Protein AF-A0A7C5KM10-F1 (afdb_monomer_lite)

Structure (mmCIF, N/CA/C/O backbone):
data_AF-A0A7C5KM10-F1
#
_entry.id   AF-A0A7C5KM10-F1
#
loop_
_atom_site.group_PDB
_atom_site.id
_atom_site.type_symbol
_atom_site.label_atom_id
_atom_site.label_alt_id
_atom_site.label_comp_id
_atom_site.label_asym_id
_atom_site.label_entity_id
_atom_site.label_seq_id
_atom_site.pdbx_PDB_ins_code
_atom_site.Cartn_x
_atom_site.Cartn_y
_atom_site.Cartn_z
_atom_site.occupancy
_atom_site.B_iso_or_equiv
_atom_site.auth_seq_id
_atom_site.auth_comp_id
_atom_site.auth_asym_id
_atom_site.auth_atom_id
_atom_site.pdbx_PDB_model_num
ATOM 1 N N . MET A 1 1 ? 29.834 8.240 -26.617 1.00 46.44 1 MET A N 1
ATOM 2 C CA . MET A 1 1 ? 28.621 7.463 -26.966 1.00 46.44 1 MET A CA 1
ATOM 3 C C . MET A 1 1 ? 27.947 6.989 -25.687 1.00 46.44 1 MET A C 1
ATOM 5 O O . MET A 1 1 ? 28.628 6.403 -24.855 1.00 46.44 1 MET A O 1
ATOM 9 N N . ALA A 1 2 ? 26.654 7.265 -25.492 1.00 57.41 2 ALA A N 1
ATOM 10 C CA . ALA A 1 2 ? 25.929 6.801 -24.307 1.00 57.41 2 ALA A CA 1
ATOM 11 C C . ALA A 1 2 ? 25.941 5.262 -24.248 1.00 57.41 2 ALA A C 1
ATOM 13 O O . ALA A 1 2 ? 25.629 4.595 -25.235 1.00 57.41 2 ALA A O 1
ATOM 14 N N . ARG A 1 3 ? 26.335 4.692 -23.103 1.00 66.75 3 ARG A N 1
ATOM 15 C CA . ARG A 1 3 ? 26.398 3.239 -22.888 1.00 66.75 3 ARG A CA 1
ATOM 16 C C . ARG A 1 3 ? 25.032 2.618 -23.194 1.00 66.75 3 ARG A C 1
ATOM 18 O O . ARG A 1 3 ? 24.042 2.939 -22.537 1.00 66.75 3 ARG A O 1
ATOM 25 N N . ARG A 1 4 ? 24.985 1.718 -24.181 1.00 70.94 4 ARG A N 1
ATOM 26 C CA . ARG A 1 4 ? 23.762 1.006 -24.578 1.00 70.94 4 ARG A CA 1
ATOM 27 C C . ARG A 1 4 ? 23.209 0.265 -23.355 1.00 70.94 4 ARG A C 1
ATOM 29 O O . ARG A 1 4 ? 23.942 -0.467 -22.684 1.00 70.94 4 ARG A O 1
ATOM 36 N N . ARG A 1 5 ? 21.938 0.501 -23.017 1.00 77.25 5 ARG A N 1
ATOM 37 C CA . ARG A 1 5 ? 21.283 -0.182 -21.891 1.00 77.25 5 ARG A CA 1
ATOM 38 C C . ARG A 1 5 ? 21.249 -1.686 -22.180 1.00 77.25 5 ARG A C 1
ATOM 40 O O . ARG A 1 5 ? 20.884 -2.087 -23.280 1.00 77.25 5 ARG A O 1
ATOM 47 N N . ARG A 1 6 ? 21.667 -2.506 -21.209 1.00 86.88 6 ARG A N 1
ATOM 48 C CA . ARG A 1 6 ? 21.595 -3.976 -21.305 1.00 86.88 6 ARG A CA 1
ATOM 49 C C . ARG A 1 6 ? 20.132 -4.432 -21.242 1.00 86.88 6 ARG A C 1
ATOM 51 O O . ARG A 1 6 ? 19.377 -3.868 -20.451 1.00 86.88 6 ARG A O 1
ATOM 58 N N . GLY A 1 7 ? 19.786 -5.446 -22.034 1.00 93.69 7 GLY A N 1
ATOM 59 C CA . GLY A 1 7 ? 18.454 -6.053 -22.112 1.00 93.69 7 GLY A CA 1
ATOM 60 C C . GLY A 1 7 ? 17.646 -5.658 -23.357 1.00 93.69 7 GLY A C 1
ATOM 61 O O . GLY A 1 7 ? 18.042 -4.782 -24.136 1.00 93.69 7 GLY A O 1
ATOM 62 N N . ARG A 1 8 ? 16.483 -6.288 -23.521 1.00 96.12 8 ARG A N 1
ATOM 63 C CA . ARG A 1 8 ? 15.460 -6.050 -24.546 1.00 96.12 8 ARG A CA 1
ATOM 64 C C . ARG A 1 8 ? 14.684 -4.742 -24.297 1.00 96.12 8 ARG A C 1
ATOM 66 O O . ARG A 1 8 ? 14.294 -4.457 -23.157 1.00 96.12 8 ARG A O 1
ATOM 73 N N . PRO A 1 9 ? 14.402 -3.944 -25.345 1.00 95.81 9 PRO A N 1
ATOM 74 C CA . PRO A 1 9 ? 13.550 -2.757 -25.258 1.00 95.81 9 PRO A CA 1
ATOM 75 C C . PRO A 1 9 ? 12.064 -3.158 -25.211 1.00 95.81 9 PRO A C 1
ATOM 77 O O . PRO A 1 9 ? 11.305 -2.912 -26.140 1.00 95.81 9 PRO A O 1
ATOM 80 N N . VAL A 1 10 ? 11.651 -3.832 -24.136 1.00 97.06 10 VAL A N 1
ATOM 81 C CA . VAL A 1 10 ? 10.244 -4.192 -23.898 1.00 97.06 10 VAL A CA 1
ATOM 82 C C . VAL A 1 10 ? 9.508 -2.984 -23.328 1.00 97.06 10 VAL A C 1
ATOM 84 O O . VAL A 1 10 ? 10.018 -2.307 -22.429 1.00 97.06 10 VAL A O 1
ATOM 87 N N . HIS A 1 11 ? 8.319 -2.701 -23.855 1.00 97.88 11 HIS A N 1
ATOM 88 C CA . HIS A 1 11 ? 7.492 -1.562 -23.467 1.00 97.88 11 HIS A CA 1
ATOM 89 C C . HIS A 1 11 ? 6.071 -2.038 -23.191 1.00 97.88 11 HIS A C 1
ATOM 91 O O . HIS A 1 11 ? 5.501 -2.757 -24.006 1.00 97.88 11 HIS A O 1
ATOM 97 N N . GLY A 1 12 ? 5.509 -1.647 -22.051 1.00 98.00 12 GLY A N 1
ATOM 98 C CA . GLY A 1 12 ? 4.135 -1.995 -21.704 1.00 98.00 12 GLY A CA 1
ATOM 99 C C . GLY A 1 12 ? 3.911 -2.128 -20.208 1.00 98.00 12 GLY A C 1
ATOM 100 O O . GLY A 1 12 ? 4.818 -1.895 -19.407 1.00 98.00 12 GLY A O 1
ATOM 101 N N . TRP A 1 13 ? 2.691 -2.512 -19.856 1.00 98.19 13 TRP A N 1
ATOM 102 C CA . TRP A 1 13 ? 2.269 -2.765 -18.486 1.00 98.19 13 TRP A CA 1
ATOM 103 C C . TRP A 1 13 ? 2.026 -4.254 -18.268 1.00 98.19 13 TRP A C 1
ATOM 105 O O . TRP A 1 13 ? 1.486 -4.938 -19.133 1.00 98.19 13 TRP A O 1
ATOM 115 N N . LEU A 1 14 ? 2.407 -4.735 -17.092 1.00 98.06 14 LEU A N 1
ATOM 116 C CA . LEU A 1 14 ? 2.061 -6.047 -16.576 1.00 98.06 14 LEU A CA 1
ATOM 117 C C . LEU A 1 14 ? 1.226 -5.858 -15.310 1.00 98.06 14 LEU A C 1
ATOM 119 O O . LEU A 1 14 ? 1.698 -5.273 -14.336 1.00 98.06 14 LEU A O 1
ATOM 123 N N . ALA A 1 15 ? 0.004 -6.375 -15.321 1.00 97.50 15 ALA A N 1
ATOM 124 C CA . ALA A 1 15 ? -0.809 -6.525 -14.123 1.00 97.50 15 ALA A CA 1
ATOM 125 C C . ALA A 1 15 ? -0.355 -7.793 -13.388 1.00 97.50 15 ALA A C 1
ATOM 127 O O . ALA A 1 15 ? -0.745 -8.898 -13.760 1.00 97.50 15 ALA A O 1
ATOM 128 N N . LEU A 1 16 ? 0.532 -7.647 -12.402 1.00 98.12 16 LEU A N 1
ATOM 129 C CA . LEU A 1 16 ? 0.991 -8.776 -11.599 1.00 98.12 16 LEU A CA 1
ATOM 130 C C . LEU A 1 16 ? 0.056 -8.966 -10.406 1.00 98.12 16 LEU A C 1
ATOM 132 O O . LEU A 1 16 ? -0.168 -8.018 -9.664 1.00 98.12 16 LEU A O 1
ATOM 136 N N . ASP A 1 17 ? -0.416 -10.186 -10.174 1.00 98.19 17 ASP A N 1
ATOM 137 C CA . ASP A 1 17 ? -0.956 -10.569 -8.870 1.00 98.19 17 ASP A CA 1
ATOM 138 C C . ASP A 1 17 ? 0.218 -10.915 -7.937 1.00 98.19 17 ASP A C 1
ATOM 140 O O . ASP A 1 17 ? 0.879 -11.948 -8.087 1.00 98.19 17 ASP A O 1
ATOM 144 N N . LYS A 1 18 ? 0.582 -9.979 -7.054 1.00 98.00 18 LYS A N 1
ATOM 145 C CA . LYS A 1 18 ? 1.711 -10.121 -6.130 1.00 98.00 18 LYS A CA 1
ATOM 146 C C . LYS A 1 18 ? 1.314 -11.096 -5.016 1.00 98.00 18 LYS A C 1
ATOM 148 O O . LYS A 1 18 ? 0.349 -10.820 -4.308 1.00 98.00 18 LYS A O 1
ATOM 153 N N . PRO A 1 19 ? 2.081 -12.170 -4.761 1.00 97.62 19 PRO A N 1
ATOM 154 C CA . PRO A 1 19 ? 1.796 -13.050 -3.636 1.00 97.62 19 PRO A CA 1
ATOM 155 C C . PRO A 1 19 ? 2.141 -12.393 -2.289 1.00 97.62 19 PRO A C 1
ATOM 157 O O . PRO A 1 19 ? 2.947 -11.453 -2.208 1.00 97.62 19 PRO A O 1
ATOM 160 N N . VAL A 1 20 ? 1.562 -12.945 -1.221 1.00 96.25 20 VAL A N 1
ATOM 161 C CA . VAL A 1 20 ? 1.938 -12.649 0.171 1.00 96.25 20 VAL A CA 1
ATOM 162 C C . VAL A 1 20 ? 3.402 -13.048 0.422 1.00 96.25 20 VAL A C 1
ATOM 164 O O . VAL A 1 20 ? 3.920 -13.988 -0.182 1.00 96.25 20 VAL A O 1
ATOM 167 N N . GLY A 1 21 ? 4.094 -12.308 1.289 1.00 94.38 21 GLY A N 1
ATOM 168 C CA . GLY A 1 21 ? 5.497 -12.515 1.668 1.00 94.38 21 GLY A CA 1
ATOM 169 C C . GLY A 1 21 ? 6.516 -11.971 0.660 1.00 94.38 21 GLY A C 1
ATOM 170 O O . GLY A 1 21 ? 7.727 -12.118 0.840 1.00 94.38 21 GLY A O 1
ATOM 171 N N . MET A 1 22 ? 6.060 -11.340 -0.426 1.00 95.44 22 MET A N 1
ATOM 172 C CA . MET A 1 22 ? 6.928 -10.757 -1.450 1.00 95.44 22 MET A CA 1
ATOM 173 C C . MET A 1 22 ? 6.908 -9.229 -1.391 1.00 95.44 22 MET A C 1
ATOM 175 O O . MET A 1 22 ? 5.847 -8.615 -1.458 1.00 95.44 22 MET A O 1
ATOM 179 N N . THR A 1 23 ? 8.084 -8.595 -1.361 1.00 95.31 23 THR A N 1
ATOM 180 C CA . THR A 1 23 ? 8.181 -7.136 -1.513 1.00 95.31 23 THR A CA 1
ATOM 181 C C . THR A 1 23 ? 7.907 -6.715 -2.958 1.00 95.31 23 THR A C 1
ATOM 183 O O . THR A 1 23 ? 8.289 -7.405 -3.910 1.00 95.31 23 THR A O 1
ATOM 186 N N . SER A 1 24 ? 7.319 -5.532 -3.143 1.00 96.00 24 SER A N 1
ATOM 187 C CA . SER A 1 24 ? 7.078 -4.962 -4.479 1.00 96.00 24 SER A CA 1
ATOM 188 C C . SER A 1 24 ? 8.375 -4.821 -5.301 1.00 96.00 24 SER A C 1
ATOM 190 O O . SER A 1 24 ? 8.407 -5.140 -6.490 1.00 96.00 24 SER A O 1
ATOM 192 N N . THR A 1 25 ? 9.492 -4.453 -4.662 1.00 95.94 25 THR A N 1
ATOM 193 C CA . THR A 1 25 ? 10.815 -4.376 -5.309 1.00 95.94 25 THR A CA 1
ATOM 194 C C . THR A 1 25 ? 11.291 -5.734 -5.827 1.00 95.94 25 THR A C 1
ATOM 196 O O . THR A 1 25 ? 11.802 -5.826 -6.948 1.00 95.94 25 THR A O 1
ATOM 199 N N . ARG A 1 26 ? 11.107 -6.808 -5.043 1.00 97.56 26 ARG A N 1
ATOM 200 C CA . ARG A 1 26 ? 11.468 -8.169 -5.464 1.00 97.56 26 ARG A CA 1
ATOM 201 C C . ARG A 1 26 ? 10.634 -8.606 -6.667 1.00 97.56 26 ARG A C 1
ATOM 203 O O . ARG A 1 26 ? 11.200 -9.144 -7.619 1.00 97.56 26 ARG A O 1
ATOM 210 N N . ALA A 1 27 ? 9.333 -8.319 -6.658 1.00 98.12 27 ALA A N 1
ATOM 211 C CA . ALA A 1 27 ? 8.433 -8.600 -7.775 1.00 98.12 27 ALA A CA 1
ATOM 212 C C . ALA A 1 27 ? 8.885 -7.906 -9.074 1.00 98.12 27 ALA A C 1
ATOM 214 O O . ALA A 1 27 ? 9.044 -8.562 -10.106 1.00 98.12 27 ALA A O 1
ATOM 215 N N . VAL A 1 28 ? 9.202 -6.606 -9.015 1.00 98.00 28 VAL A N 1
ATOM 216 C CA . VAL A 1 28 ? 9.742 -5.855 -10.165 1.00 98.00 28 VAL A CA 1
ATOM 217 C C . VAL A 1 28 ? 11.053 -6.457 -10.669 1.00 98.00 28 VAL A C 1
ATOM 219 O O . VAL A 1 28 ? 11.247 -6.576 -11.879 1.00 98.00 28 VAL A O 1
ATOM 222 N N . GLY A 1 29 ? 11.949 -6.865 -9.766 1.00 97.88 29 GLY A N 1
ATOM 223 C CA . GLY A 1 29 ? 13.213 -7.513 -10.122 1.00 97.88 29 GLY A CA 1
ATOM 224 C C . GLY A 1 29 ? 13.019 -8.827 -10.883 1.00 97.88 29 GLY A C 1
ATOM 225 O O . GLY A 1 29 ? 13.679 -9.048 -11.902 1.00 97.88 29 GLY A O 1
ATOM 226 N N . ILE A 1 30 ? 12.082 -9.668 -10.431 1.00 98.12 30 ILE A N 1
ATOM 227 C CA . ILE A 1 30 ? 11.724 -10.926 -11.100 1.00 98.12 30 ILE A CA 1
ATOM 228 C C . ILE A 1 30 ? 11.162 -10.642 -12.493 1.00 98.12 30 ILE A 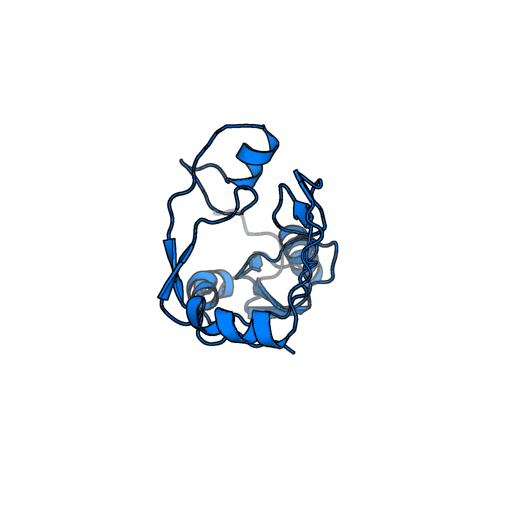C 1
ATOM 230 O O . ILE A 1 30 ? 11.683 -11.167 -13.476 1.00 98.12 30 ILE A O 1
ATOM 234 N N . VAL A 1 31 ? 10.159 -9.766 -12.601 1.00 98.12 31 VAL A N 1
ATOM 235 C CA . VAL A 1 31 ? 9.524 -9.435 -13.886 1.00 98.12 31 VAL A CA 1
ATOM 236 C C . VAL A 1 31 ? 10.535 -8.843 -14.862 1.00 98.12 31 VAL A C 1
ATOM 238 O O . VAL A 1 31 ? 10.624 -9.279 -16.008 1.00 98.12 31 VAL A O 1
ATOM 241 N N . ARG A 1 32 ? 11.376 -7.907 -14.411 1.00 97.88 32 ARG A N 1
ATOM 242 C CA . ARG A 1 32 ? 12.427 -7.331 -15.253 1.00 97.88 32 ARG A CA 1
ATOM 243 C C . ARG A 1 32 ? 13.360 -8.407 -15.810 1.00 97.88 32 ARG A C 1
ATOM 245 O O . ARG A 1 32 ? 13.711 -8.338 -16.983 1.00 97.88 32 ARG A O 1
ATOM 252 N N . ARG A 1 33 ? 13.756 -9.386 -14.988 1.00 97.62 33 ARG A N 1
ATOM 253 C CA . ARG A 1 33 ? 14.621 -10.496 -15.409 1.00 97.62 33 ARG A CA 1
ATOM 254 C C . ARG A 1 33 ? 13.917 -11.429 -16.395 1.00 97.62 33 ARG A C 1
ATOM 256 O O . ARG A 1 33 ? 14.535 -11.800 -17.384 1.00 97.62 33 ARG A O 1
ATOM 263 N N . LEU A 1 34 ? 12.652 -11.780 -16.154 1.00 97.81 34 LEU A N 1
ATOM 264 C CA . LEU A 1 34 ? 11.874 -12.670 -17.030 1.00 97.81 34 LEU A CA 1
ATOM 265 C C . LEU A 1 34 ? 11.721 -12.107 -18.449 1.00 97.81 34 LEU A C 1
ATOM 267 O O . LEU A 1 34 ? 11.822 -12.849 -19.422 1.00 97.81 34 LEU A O 1
ATOM 271 N N . PHE A 1 35 ? 11.533 -10.793 -18.573 1.00 97.38 35 PHE A N 1
ATOM 272 C CA . PHE A 1 35 ? 11.415 -10.121 -19.870 1.00 97.38 35 PHE A CA 1
ATOM 273 C C . PHE A 1 35 ? 12.759 -9.655 -20.453 1.00 97.38 35 PHE A C 1
ATOM 275 O O . PHE A 1 35 ? 12.775 -9.071 -21.539 1.00 97.38 35 PHE A O 1
ATOM 282 N N . ASP A 1 36 ? 13.872 -9.874 -19.741 1.00 97.56 36 ASP A N 1
ATOM 283 C CA . ASP A 1 36 ? 15.176 -9.250 -20.009 1.00 97.56 36 ASP A CA 1
ATOM 284 C C . ASP A 1 36 ? 15.042 -7.731 -20.249 1.00 97.56 36 ASP A C 1
ATOM 286 O O . ASP A 1 36 ? 15.638 -7.157 -21.150 1.00 97.56 36 ASP A O 1
ATOM 290 N N . ALA A 1 37 ? 14.179 -7.051 -19.491 1.00 97.62 37 ALA A N 1
ATOM 291 C CA . ALA A 1 37 ? 13.793 -5.677 -19.788 1.00 97.62 37 ALA A CA 1
ATOM 292 C C . ALA A 1 37 ? 14.875 -4.662 -19.380 1.00 97.62 37 ALA A C 1
ATOM 294 O O . ALA A 1 37 ? 15.405 -4.669 -18.259 1.00 97.62 37 ALA A O 1
ATOM 295 N N . GLN A 1 38 ? 15.139 -3.692 -20.261 1.00 97.00 38 GLN A N 1
ATOM 296 C CA . GLN A 1 38 ? 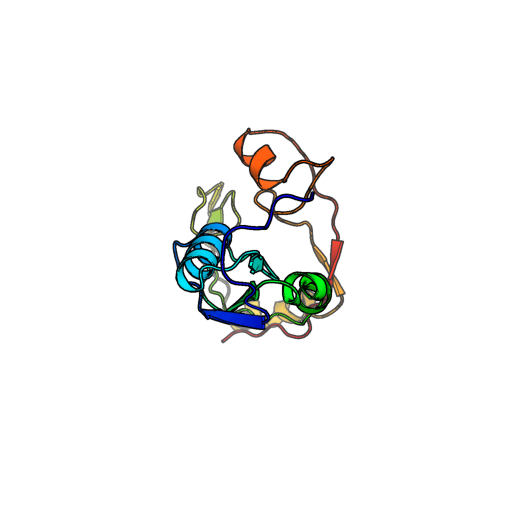16.092 -2.606 -19.988 1.00 97.00 38 GLN A CA 1
ATOM 297 C C . GLN A 1 38 ? 15.716 -1.760 -18.766 1.00 97.00 38 GLN A C 1
ATOM 299 O O . GLN A 1 38 ? 16.598 -1.282 -18.050 1.00 97.00 38 GLN A O 1
ATOM 304 N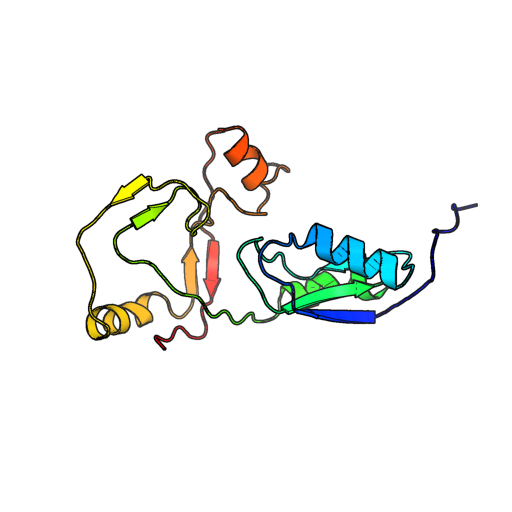 N . LYS A 1 39 ? 14.415 -1.563 -18.528 1.00 97.00 39 LYS A N 1
ATOM 305 C CA . LYS A 1 39 ? 13.876 -0.733 -17.446 1.00 97.00 39 LYS A CA 1
ATOM 306 C C . LYS A 1 39 ? 12.561 -1.329 -16.950 1.00 97.00 39 LYS A C 1
ATOM 308 O O . LYS A 1 39 ? 11.763 -1.780 -17.768 1.00 97.00 39 LYS A O 1
ATOM 313 N N . ALA A 1 40 ? 12.346 -1.291 -15.639 1.00 97.81 40 ALA A N 1
ATOM 314 C CA . ALA A 1 40 ? 11.085 -1.651 -15.005 1.00 97.81 40 ALA A CA 1
ATOM 315 C C . ALA A 1 40 ? 10.820 -0.748 -13.787 1.00 97.81 40 ALA A C 1
ATOM 317 O O . ALA A 1 40 ? 11.769 -0.236 -13.192 1.00 97.81 40 ALA A O 1
ATOM 318 N N . GLY A 1 41 ? 9.553 -0.561 -13.432 1.00 96.88 41 GLY A N 1
ATOM 319 C CA . GLY A 1 41 ? 9.084 0.135 -12.229 1.00 96.88 41 GLY A CA 1
ATOM 320 C C . GLY A 1 41 ? 7.659 -0.308 -11.888 1.00 96.88 41 GLY A C 1
ATOM 321 O O . GLY A 1 41 ? 7.074 -1.066 -12.655 1.00 96.88 41 GLY A O 1
ATOM 322 N N . HIS A 1 42 ? 7.095 0.142 -10.768 1.00 96.75 42 HIS A N 1
ATOM 323 C CA . HIS A 1 42 ? 5.720 -0.196 -10.374 1.00 96.75 42 HIS A CA 1
ATOM 324 C C . HIS A 1 42 ? 4.903 1.048 -9.995 1.00 96.75 42 HIS A C 1
ATOM 326 O O . HIS A 1 42 ? 5.482 2.084 -9.668 1.00 96.75 42 HIS A O 1
ATOM 332 N N . ALA A 1 43 ? 3.571 0.941 -10.044 1.00 93.94 43 ALA A N 1
ATOM 333 C CA . ALA A 1 43 ? 2.625 2.024 -9.740 1.00 93.94 43 ALA A CA 1
ATOM 334 C C . ALA A 1 43 ? 1.819 1.779 -8.455 1.00 93.94 43 ALA A C 1
ATOM 336 O O . ALA A 1 43 ? 0.590 1.728 -8.451 1.00 93.94 43 ALA A O 1
ATOM 337 N N . GLY A 1 44 ? 2.543 1.615 -7.354 1.00 90.00 44 GLY A N 1
ATOM 338 C CA . GLY A 1 44 ? 1.979 1.471 -6.015 1.00 90.00 44 GLY A CA 1
ATOM 339 C C . GLY A 1 44 ? 2.732 0.395 -5.263 1.00 90.00 44 GLY A C 1
ATOM 340 O O . GLY A 1 44 ? 2.975 -0.679 -5.809 1.00 90.00 44 GLY A O 1
ATOM 341 N N . THR A 1 45 ? 3.190 0.700 -4.056 1.00 92.00 45 THR A N 1
ATOM 342 C CA . THR A 1 45 ? 3.789 -0.314 -3.187 1.00 92.00 45 THR A CA 1
ATOM 343 C C . THR A 1 45 ? 2.662 -1.098 -2.532 1.00 92.00 45 THR A C 1
ATOM 345 O O . THR A 1 45 ? 1.732 -0.503 -2.001 1.00 92.00 45 THR A O 1
ATOM 348 N N . LEU A 1 46 ? 2.759 -2.421 -2.581 1.00 93.12 46 LEU A N 1
ATOM 349 C CA . LEU A 1 46 ? 2.032 -3.319 -1.694 1.00 93.12 46 LEU A CA 1
ATOM 350 C C . LEU A 1 46 ? 3.002 -3.863 -0.648 1.00 93.12 46 LEU A C 1
ATOM 352 O O . LEU A 1 46 ? 4.115 -4.286 -1.007 1.00 93.12 46 LEU A O 1
ATOM 356 N N . ASP A 1 47 ? 2.558 -3.876 0.604 1.00 90.19 47 ASP A N 1
ATOM 357 C CA . ASP A 1 47 ? 3.315 -4.422 1.725 1.00 90.19 47 ASP A CA 1
ATOM 358 C C . ASP A 1 47 ? 3.542 -5.934 1.564 1.00 90.19 47 ASP A C 1
ATOM 360 O O . ASP A 1 47 ? 2.840 -6.602 0.786 1.00 90.19 47 ASP A O 1
ATOM 364 N N . PRO A 1 48 ? 4.549 -6.508 2.246 1.00 91.25 48 PRO A N 1
ATOM 365 C CA . PRO A 1 48 ? 4.837 -7.935 2.166 1.00 91.25 48 PRO A CA 1
ATOM 366 C C . PRO A 1 48 ? 3.627 -8.801 2.525 1.00 91.25 48 PRO A C 1
ATOM 368 O O . PRO A 1 48 ? 3.328 -9.723 1.765 1.00 91.25 48 PRO A O 1
ATOM 371 N N . LEU A 1 49 ? 2.896 -8.469 3.594 1.00 92.12 49 LEU A N 1
ATOM 372 C CA . LEU A 1 49 ? 1.692 -9.190 4.016 1.00 92.12 49 LEU A CA 1
ATOM 373 C C . LEU A 1 49 ? 0.510 -9.099 3.034 1.00 92.12 49 LEU A C 1
ATOM 375 O O . LEU A 1 49 ? -0.388 -9.938 3.068 1.00 92.12 49 LEU A O 1
ATOM 379 N N . ALA A 1 50 ? 0.499 -8.104 2.145 1.00 94.56 50 ALA A N 1
ATOM 380 C CA . ALA A 1 50 ? -0.577 -7.918 1.182 1.00 94.56 50 ALA A CA 1
ATOM 381 C C . ALA A 1 50 ? -0.389 -8.814 -0.051 1.00 94.56 50 ALA A C 1
ATOM 383 O O . ALA A 1 50 ? 0.733 -9.124 -0.457 1.00 94.56 50 ALA A O 1
ATOM 384 N N . SER A 1 51 ? -1.491 -9.173 -0.705 1.00 97.31 51 SER A N 1
ATOM 385 C CA . SER A 1 51 ? -1.489 -9.736 -2.061 1.00 97.31 51 SER A CA 1
ATOM 386 C C . SER A 1 51 ? -2.354 -8.898 -2.996 1.00 97.31 51 SER A C 1
ATOM 388 O O . SER A 1 51 ? -3.017 -7.960 -2.551 1.00 97.31 51 SER A O 1
ATOM 390 N N . GLY A 1 52 ? -2.335 -9.216 -4.288 1.00 97.75 52 GLY A N 1
ATOM 391 C CA . GLY A 1 52 ? -3.185 -8.577 -5.282 1.00 97.75 52 GLY A CA 1
ATOM 392 C C . GLY A 1 52 ? -2.416 -7.735 -6.291 1.00 97.75 52 GLY A C 1
ATOM 393 O O . GLY A 1 52 ? -1.216 -7.904 -6.512 1.00 97.75 52 GLY A O 1
ATOM 394 N N . LEU A 1 53 ? -3.137 -6.827 -6.946 1.00 97.31 53 LEU A N 1
ATOM 395 C CA . LEU A 1 53 ? -2.662 -6.133 -8.138 1.00 97.31 53 LEU A CA 1
ATOM 396 C C . LEU A 1 53 ? -1.463 -5.209 -7.858 1.00 97.31 53 LEU A C 1
ATOM 398 O O . LEU A 1 53 ? -1.592 -4.170 -7.216 1.00 97.31 53 LEU A O 1
ATOM 402 N N . LEU A 1 54 ? -0.319 -5.538 -8.455 1.00 97.56 54 LEU A N 1
ATOM 403 C CA . LEU A 1 54 ? 0.873 -4.704 -8.563 1.00 97.56 54 LEU A CA 1
ATOM 404 C C . LEU A 1 54 ? 1.117 -4.351 -10.043 1.00 97.56 54 LEU A C 1
ATOM 406 O O . LEU A 1 54 ? 1.671 -5.166 -10.788 1.00 97.56 54 LEU A O 1
ATOM 410 N N . PRO A 1 55 ? 0.739 -3.144 -10.506 1.00 97.44 55 PRO A N 1
ATOM 411 C CA . PRO A 1 55 ? 0.998 -2.727 -11.879 1.00 97.44 55 PRO A CA 1
ATOM 412 C C . PRO A 1 55 ? 2.495 -2.484 -12.090 1.00 97.44 55 PRO A C 1
ATOM 414 O O . PRO A 1 55 ? 3.085 -1.613 -11.446 1.00 97.44 55 PRO A O 1
ATOM 417 N N . ILE A 1 56 ? 3.113 -3.230 -13.006 1.00 98.31 56 ILE A N 1
ATOM 418 C CA . ILE A 1 56 ? 4.536 -3.129 -13.343 1.00 98.31 56 ILE A CA 1
ATOM 419 C C . ILE A 1 56 ? 4.687 -2.543 -14.745 1.00 98.31 56 ILE A C 1
ATOM 421 O O . ILE A 1 56 ? 4.238 -3.121 -15.730 1.00 98.31 56 ILE A O 1
ATOM 425 N N . ALA A 1 57 ? 5.364 -1.405 -14.841 1.00 98.31 57 ALA A N 1
ATOM 426 C CA . ALA A 1 57 ? 5.679 -0.742 -16.095 1.00 98.31 57 ALA A CA 1
ATOM 427 C C . ALA A 1 57 ? 7.054 -1.175 -16.610 1.00 98.31 57 ALA A C 1
ATOM 429 O O . ALA A 1 57 ? 8.039 -1.146 -15.870 1.00 98.31 57 ALA A O 1
ATOM 430 N N . LEU A 1 58 ? 7.145 -1.501 -17.897 1.00 98.50 58 LEU A N 1
ATOM 431 C CA . LEU A 1 58 ? 8.374 -1.864 -18.599 1.00 98.50 58 LEU A CA 1
ATOM 432 C C . LEU A 1 58 ? 8.759 -0.779 -19.609 1.00 98.50 58 LEU A C 1
ATOM 434 O O . LEU A 1 58 ? 7.915 -0.243 -20.330 1.00 98.50 58 LEU A O 1
ATOM 438 N N . GLY A 1 59 ? 10.053 -0.463 -19.679 1.00 97.56 59 GLY A N 1
ATOM 439 C CA . GLY A 1 59 ? 10.603 0.464 -20.668 1.00 97.56 59 GLY A CA 1
ATOM 440 C C . GLY A 1 59 ? 9.921 1.832 -20.659 1.00 97.56 59 GLY A C 1
ATOM 441 O O . GLY A 1 59 ? 9.856 2.489 -19.618 1.00 97.56 59 GLY A O 1
ATOM 442 N N . GLU A 1 60 ? 9.422 2.270 -21.813 1.00 97.31 60 GLU A N 1
ATOM 443 C CA . GLU A 1 60 ? 8.797 3.586 -21.982 1.00 97.31 60 GLU A CA 1
ATOM 444 C C . GLU A 1 60 ? 7.525 3.768 -21.145 1.00 97.31 60 GLU A C 1
ATOM 446 O O . GLU A 1 60 ? 7.275 4.874 -20.673 1.00 97.31 60 GLU A O 1
ATOM 451 N N . ALA A 1 61 ? 6.799 2.687 -20.830 1.00 97.88 61 ALA A N 1
ATOM 452 C CA . ALA A 1 61 ? 5.622 2.743 -19.956 1.00 97.88 61 ALA A CA 1
ATOM 453 C C . ALA A 1 61 ? 5.959 3.257 -18.545 1.00 97.88 61 ALA A C 1
ATOM 455 O O . ALA A 1 61 ? 5.105 3.787 -17.846 1.00 97.88 61 ALA A O 1
ATOM 456 N N . THR A 1 62 ? 7.225 3.184 -18.119 1.00 97.25 62 THR A N 1
ATOM 457 C CA . THR A 1 62 ? 7.633 3.766 -16.828 1.00 97.25 62 THR A CA 1
ATOM 458 C C . THR A 1 62 ? 7.446 5.283 -16.765 1.00 97.25 62 THR A C 1
ATOM 460 O O . THR A 1 62 ? 7.406 5.840 -15.674 1.00 97.25 62 THR A O 1
ATOM 463 N N . LYS A 1 63 ? 7.328 5.959 -17.916 1.00 96.38 63 LYS A N 1
ATOM 464 C CA . LYS A 1 63 ? 7.012 7.390 -17.996 1.00 96.38 63 LYS A CA 1
ATOM 465 C C . LYS A 1 63 ? 5.556 7.690 -17.633 1.00 96.38 63 LYS A C 1
ATOM 467 O O . LYS A 1 63 ? 5.253 8.833 -17.328 1.00 96.38 63 LYS A O 1
ATOM 472 N N . THR A 1 64 ? 4.675 6.688 -17.648 1.00 95.50 64 THR A N 1
ATOM 473 C CA . THR A 1 64 ? 3.246 6.849 -17.349 1.00 95.50 64 THR A CA 1
ATOM 474 C C . THR A 1 64 ? 2.880 6.378 -15.940 1.00 95.50 64 THR A C 1
ATOM 476 O O . THR A 1 64 ? 1.701 6.234 -15.636 1.00 95.50 64 THR A O 1
ATOM 479 N N . VAL A 1 65 ? 3.867 6.103 -15.077 1.00 95.19 65 VAL A N 1
ATOM 480 C CA . VAL A 1 65 ? 3.628 5.585 -13.717 1.00 95.19 65 VAL A CA 1
ATOM 481 C C . VAL A 1 65 ? 2.849 6.571 -12.852 1.00 95.19 65 VAL A C 1
ATOM 483 O O . VAL A 1 65 ? 1.990 6.127 -12.100 1.00 95.19 65 VAL A O 1
ATOM 486 N N . SER A 1 66 ? 3.097 7.878 -12.980 1.00 92.00 66 SER A N 1
ATOM 487 C CA . SER A 1 66 ? 2.364 8.905 -12.227 1.00 92.00 66 SER A CA 1
ATOM 488 C C . SER A 1 66 ? 0.857 8.818 -12.468 1.00 92.00 66 SER A C 1
ATOM 490 O O . SER A 1 66 ? 0.101 8.747 -11.512 1.00 92.00 66 SER A O 1
ATOM 492 N N . PHE A 1 67 ? 0.425 8.661 -13.723 1.00 91.12 67 PHE A N 1
ATOM 493 C CA . PHE A 1 67 ? -1.000 8.534 -14.053 1.00 91.12 67 PHE A CA 1
ATOM 494 C C . PHE A 1 67 ? -1.655 7.291 -13.436 1.00 91.12 67 PHE A C 1
ATOM 496 O O . PHE A 1 67 ? -2.833 7.310 -13.106 1.00 91.12 67 PHE A O 1
ATOM 503 N N . ALA A 1 68 ? -0.902 6.198 -13.280 1.00 89.00 68 ALA A N 1
ATOM 504 C CA . ALA A 1 68 ? -1.400 4.987 -12.630 1.00 89.00 68 ALA A CA 1
ATOM 505 C C . ALA A 1 68 ? -1.396 5.096 -11.092 1.00 89.00 68 ALA A C 1
ATOM 507 O O . ALA A 1 68 ? -2.168 4.406 -10.424 1.00 89.00 68 ALA A O 1
ATOM 508 N N . MET A 1 69 ? -0.537 5.946 -10.519 1.00 87.94 69 MET A N 1
ATOM 509 C CA . MET A 1 69 ? -0.535 6.216 -9.079 1.00 87.94 69 MET A CA 1
ATOM 510 C C . MET A 1 69 ? -1.802 6.953 -8.645 1.00 87.94 69 MET A C 1
ATOM 512 O O . MET A 1 69 ? -2.346 6.592 -7.604 1.00 87.94 69 MET A O 1
ATOM 516 N N . ASP A 1 70 ? -2.288 7.878 -9.476 1.00 86.56 70 ASP A N 1
ATOM 517 C CA . ASP A 1 70 ? -3.482 8.702 -9.229 1.00 86.56 70 ASP A CA 1
ATOM 518 C C . ASP A 1 70 ? -4.808 7.934 -9.410 1.00 86.56 70 ASP A C 1
ATOM 520 O O . ASP A 1 70 ? -5.888 8.471 -9.181 1.00 86.56 70 ASP A O 1
ATOM 524 N N . GLY A 1 71 ? -4.747 6.672 -9.845 1.00 88.88 71 GLY A N 1
ATOM 525 C CA . GLY A 1 71 ? -5.927 5.833 -10.028 1.00 88.88 71 GLY A CA 1
ATOM 526 C C . GLY A 1 71 ? -6.537 5.349 -8.709 1.00 88.88 71 GLY A C 1
ATOM 527 O O . GLY A 1 71 ? -5.824 5.090 -7.736 1.00 88.88 71 GLY A O 1
ATOM 528 N N . ILE A 1 72 ? -7.857 5.138 -8.726 1.00 92.75 72 ILE A N 1
ATOM 529 C CA . ILE A 1 72 ? -8.625 4.565 -7.612 1.00 92.75 72 ILE A CA 1
ATOM 530 C C . ILE A 1 72 ? -8.084 3.176 -7.257 1.00 92.75 72 ILE A C 1
ATOM 532 O O . ILE A 1 72 ? -7.779 2.358 -8.131 1.00 92.75 72 ILE A O 1
ATOM 536 N N . LYS A 1 73 ? -7.984 2.903 -5.954 1.00 94.38 73 LYS A N 1
ATOM 537 C CA . LYS A 1 73 ? -7.520 1.624 -5.410 1.00 94.38 73 LYS A CA 1
ATOM 538 C C . LYS A 1 73 ? -8.609 1.022 -4.537 1.00 94.38 73 LYS A C 1
ATOM 540 O O . LYS A 1 73 ? -9.220 1.714 -3.732 1.00 94.38 73 LYS A O 1
ATOM 545 N N . VAL A 1 74 ? -8.832 -0.278 -4.700 1.00 96.25 74 VAL A N 1
ATOM 546 C CA . VAL A 1 74 ? -9.821 -1.034 -3.932 1.00 96.25 74 VAL A CA 1
ATOM 547 C C .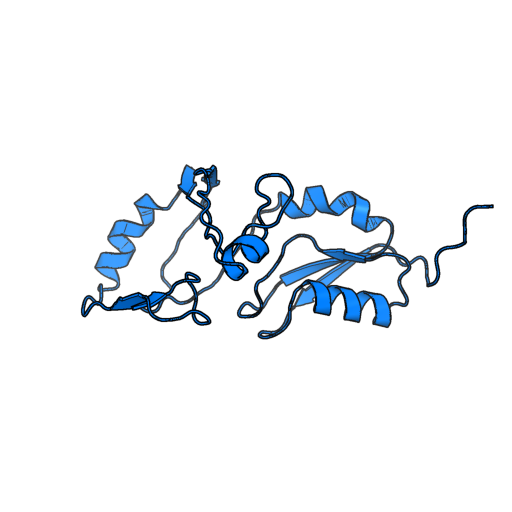 VAL A 1 74 ? -9.087 -2.085 -3.120 1.00 96.25 74 VAL A C 1
ATOM 549 O O . VAL A 1 74 ? -8.285 -2.844 -3.664 1.00 96.25 74 VAL A O 1
ATOM 552 N N . TYR A 1 75 ? -9.387 -2.136 -1.827 1.00 96.38 75 TYR A N 1
ATOM 553 C CA . TYR A 1 75 ? -8.773 -3.063 -0.890 1.00 96.38 75 TYR A CA 1
ATOM 554 C C . TYR A 1 75 ? -9.837 -3.935 -0.234 1.00 96.38 75 TYR A C 1
ATOM 556 O O . TYR A 1 75 ? -10.954 -3.494 0.029 1.00 96.38 75 TYR A O 1
ATOM 564 N N . ARG A 1 76 ? -9.461 -5.179 0.054 1.00 96.94 76 ARG A N 1
ATOM 565 C CA . ARG A 1 76 ? -10.181 -6.065 0.966 1.00 96.94 76 ARG A CA 1
ATOM 566 C C . ARG A 1 76 ? -9.204 -6.485 2.047 1.00 96.94 76 ARG A C 1
ATOM 568 O O . ARG A 1 76 ? -8.119 -6.965 1.731 1.00 96.94 76 ARG A O 1
ATOM 575 N N . PHE A 1 77 ? -9.595 -6.304 3.296 1.00 95.75 77 PHE A N 1
ATOM 576 C CA . PHE A 1 77 ? -8.764 -6.607 4.452 1.00 95.75 77 PHE A CA 1
ATOM 577 C C . PHE A 1 77 ? -9.626 -7.124 5.602 1.00 95.75 77 PHE A C 1
ATOM 579 O O . PHE A 1 77 ? -10.851 -7.017 5.580 1.00 95.75 77 PHE A O 1
ATOM 586 N N . THR A 1 78 ? -8.967 -7.695 6.604 1.00 95.12 78 THR A N 1
ATOM 587 C CA . THR A 1 78 ? -9.580 -8.159 7.850 1.00 95.12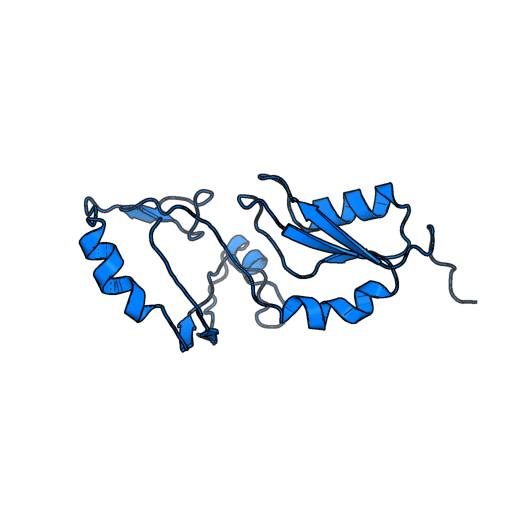 78 THR A CA 1
ATOM 588 C C . THR A 1 78 ? -8.916 -7.457 9.019 1.00 95.12 78 THR A C 1
ATOM 590 O O . THR A 1 78 ? -7.696 -7.311 9.024 1.00 95.12 78 THR A O 1
ATOM 593 N N . VAL A 1 79 ? -9.698 -7.073 10.025 1.00 94.25 79 VAL A N 1
ATOM 594 C CA . VAL A 1 79 ? -9.196 -6.416 11.238 1.00 94.25 79 VAL A CA 1
ATOM 595 C C . VAL A 1 79 ? -9.332 -7.364 12.425 1.00 94.25 79 VAL A C 1
ATOM 597 O O . VAL A 1 79 ? -10.386 -7.968 12.628 1.00 94.25 79 VAL A O 1
ATOM 600 N N . ARG A 1 80 ? -8.273 -7.478 13.233 1.00 94.56 80 ARG A N 1
ATOM 601 C CA . ARG A 1 80 ? -8.307 -8.177 14.523 1.00 94.56 80 ARG A CA 1
ATOM 602 C C . ARG A 1 80 ? -8.652 -7.175 15.624 1.00 94.56 80 ARG A C 1
ATOM 604 O O . ARG A 1 80 ? -7.822 -6.366 16.015 1.00 94.56 80 ARG A O 1
ATOM 611 N N . TRP A 1 81 ? -9.869 -7.246 16.153 1.00 95.81 81 TRP A N 1
ATOM 612 C CA . TRP A 1 81 ? -10.280 -6.387 17.266 1.00 95.81 81 TRP A CA 1
ATOM 613 C C . TRP A 1 81 ? -9.590 -6.767 18.579 1.00 95.81 81 TRP A C 1
ATOM 615 O O . TRP A 1 81 ? -9.449 -7.949 18.902 1.00 95.81 81 TRP A O 1
ATOM 625 N N . GLY A 1 82 ? -9.245 -5.749 19.370 1.00 96.25 82 GLY A N 1
ATOM 626 C CA . GLY A 1 82 ? -8.702 -5.912 20.718 1.00 96.25 82 GLY A CA 1
ATOM 627 C C . GLY A 1 82 ? -7.184 -5.963 20.819 1.00 96.25 82 GLY A C 1
ATOM 628 O O . GLY A 1 82 ? -6.687 -6.193 21.916 1.00 96.25 82 GLY A O 1
ATOM 629 N N . VAL A 1 83 ? -6.462 -5.758 19.719 1.00 96.69 83 VAL A N 1
ATOM 630 C CA . VAL A 1 83 ? -5.000 -5.670 19.710 1.00 96.69 83 VAL A CA 1
ATOM 631 C C . VAL A 1 83 ? -4.577 -4.504 18.825 1.00 96.69 83 VAL A C 1
ATOM 633 O O . VAL A 1 83 ? -5.117 -4.334 17.736 1.00 96.69 83 VAL A O 1
ATOM 636 N N . GLU A 1 84 ? -3.628 -3.717 19.314 1.00 95.56 84 GLU A N 1
ATOM 637 C CA . GLU A 1 84 ? -2.913 -2.672 18.577 1.00 95.56 84 GLU A CA 1
ATOM 638 C C . GLU A 1 84 ? -1.458 -3.124 18.420 1.00 95.56 84 GLU A C 1
ATOM 640 O O . GLU A 1 84 ? -0.883 -3.648 19.383 1.00 95.56 84 GLU A O 1
ATOM 645 N N . THR A 1 85 ? -0.871 -2.943 17.237 1.00 94.69 85 THR A N 1
ATOM 646 C CA . THR A 1 85 ? 0.531 -3.280 16.945 1.00 94.69 85 THR A CA 1
ATOM 647 C C . THR A 1 85 ? 1.327 -2.037 16.561 1.00 94.69 85 THR A C 1
ATOM 649 O O . THR A 1 85 ? 0.760 -1.053 16.097 1.00 94.69 85 THR A O 1
ATOM 652 N N . ASP A 1 86 ? 2.646 -2.070 16.749 1.00 89.75 86 ASP A N 1
ATOM 653 C CA . ASP A 1 86 ? 3.552 -0.960 16.401 1.00 89.75 86 ASP A CA 1
ATOM 654 C C . ASP A 1 86 ? 3.636 -0.656 14.889 1.00 89.75 86 ASP A C 1
ATOM 656 O O . ASP A 1 86 ? 4.055 0.438 14.504 1.00 89.75 86 ASP A O 1
ATOM 660 N N . THR A 1 87 ? 3.219 -1.593 14.036 1.00 88.44 87 THR A N 1
ATOM 661 C CA . THR A 1 87 ? 3.198 -1.470 12.568 1.00 88.44 87 THR A CA 1
ATOM 662 C C . THR A 1 87 ? 1.800 -1.274 11.975 1.00 88.44 87 THR A C 1
ATOM 664 O O . THR A 1 87 ? 1.681 -1.212 10.753 1.00 88.44 87 THR A O 1
ATOM 667 N N . ASP A 1 88 ? 0.749 -1.194 12.801 1.00 89.69 88 ASP A N 1
ATOM 668 C CA . ASP A 1 88 ? -0.665 -1.167 12.381 1.00 89.69 88 ASP A CA 1
ATOM 669 C C . ASP A 1 88 ? -1.121 -2.396 11.558 1.00 89.69 88 ASP A C 1
ATOM 671 O O . ASP A 1 88 ? -2.190 -2.396 10.938 1.00 89.69 88 ASP A O 1
ATOM 675 N N . ASP A 1 89 ? -0.336 -3.478 11.566 1.00 91.00 89 ASP A N 1
ATOM 676 C CA . ASP A 1 89 ? -0.624 -4.720 10.854 1.00 91.00 89 ASP A CA 1
ATOM 677 C C . ASP A 1 89 ? -0.281 -5.984 11.668 1.00 91.00 89 ASP A C 1
ATOM 679 O O . ASP A 1 89 ? 0.068 -5.933 12.849 1.00 91.00 89 ASP A O 1
ATOM 683 N N . GLY A 1 90 ? -0.444 -7.153 11.044 1.00 90.31 90 GLY A N 1
ATOM 684 C CA . GLY A 1 90 ? -0.199 -8.450 11.677 1.00 90.31 90 GLY A CA 1
ATOM 685 C C . GLY A 1 90 ? 1.273 -8.866 11.788 1.00 90.31 90 GLY A C 1
ATOM 686 O O . GLY A 1 90 ? 1.523 -9.964 12.281 1.00 90.31 90 GLY A O 1
ATOM 687 N N . GLU A 1 91 ? 2.225 -8.063 11.302 1.00 88.75 91 GLU A N 1
ATOM 688 C CA . GLU A 1 91 ? 3.664 -8.362 11.356 1.00 88.75 91 GLU A CA 1
ATOM 689 C C . GLU A 1 91 ? 4.367 -7.684 12.552 1.00 88.75 91 GLU A C 1
ATOM 691 O O . GLU A 1 91 ? 5.495 -8.058 12.880 1.00 88.75 91 GLU A O 1
ATOM 696 N N . GLY A 1 92 ? 3.713 -6.715 13.203 1.00 88.94 92 GLY A N 1
ATOM 697 C CA . GLY A 1 92 ? 4.255 -5.949 14.329 1.00 88.94 92 GLY A CA 1
ATOM 698 C C . GLY A 1 92 ? 4.124 -6.604 15.705 1.00 88.94 92 GLY A C 1
ATOM 699 O O . GLY A 1 92 ? 3.476 -7.638 15.888 1.00 88.94 92 GLY A O 1
ATOM 700 N N . ASN A 1 93 ? 4.729 -5.963 16.705 1.00 93.06 93 ASN A N 1
ATOM 701 C CA . ASN A 1 93 ? 4.611 -6.363 18.105 1.00 93.06 93 ASN A CA 1
ATOM 702 C C . ASN A 1 93 ? 3.340 -5.770 18.716 1.00 93.06 93 ASN A C 1
ATOM 704 O O . ASN A 1 93 ? 3.006 -4.614 18.463 1.00 93.06 93 ASN A O 1
ATOM 708 N N . GLU A 1 94 ? 2.649 -6.538 19.561 1.00 96.00 94 GLU A N 1
ATOM 709 C CA . GLU A 1 94 ? 1.478 -6.046 20.294 1.00 96.00 94 GLU A CA 1
ATOM 710 C C . GLU A 1 94 ? 1.905 -4.944 21.286 1.00 96.00 94 GLU A C 1
ATOM 712 O O . GLU A 1 94 ? 2.723 -5.181 22.175 1.00 96.00 94 GLU A O 1
ATOM 717 N N . VAL A 1 95 ? 1.339 -3.742 21.147 1.00 96.12 95 VAL A N 1
ATOM 718 C CA . VAL A 1 95 ? 1.613 -2.585 22.024 1.00 96.12 95 VAL A CA 1
ATOM 719 C C . VAL A 1 95 ? 0.457 -2.282 22.972 1.00 96.12 95 VAL A C 1
ATOM 721 O O . VAL A 1 95 ? 0.645 -1.641 24.008 1.00 96.12 95 VAL A O 1
ATOM 724 N N . LYS A 1 96 ? -0.750 -2.764 22.653 1.00 97.00 96 LYS A N 1
ATOM 725 C CA . LYS A 1 96 ? -1.942 -2.578 23.484 1.00 97.00 96 LYS A CA 1
ATOM 726 C C . LYS A 1 96 ? -2.943 -3.702 23.276 1.00 97.00 96 LYS A C 1
ATOM 728 O O . LYS A 1 96 ? -3.147 -4.172 22.160 1.00 97.00 96 LYS A O 1
ATOM 733 N N . ILE A 1 97 ? -3.618 -4.082 24.358 1.00 97.44 97 ILE A N 1
ATOM 734 C CA . ILE A 1 97 ? -4.642 -5.130 24.363 1.00 97.44 97 ILE A CA 1
ATOM 735 C C . ILE A 1 97 ? -5.939 -4.577 24.962 1.00 97.44 97 ILE A C 1
ATOM 737 O O . ILE A 1 97 ? -5.929 -3.745 25.871 1.00 97.44 97 ILE A O 1
ATOM 741 N N . SER A 1 98 ? -7.075 -5.030 24.436 1.00 97.00 98 SER A N 1
ATOM 742 C CA . SER A 1 98 ? -8.410 -4.727 24.941 1.00 97.00 98 SER A CA 1
ATOM 743 C C . SER A 1 98 ? -9.355 -5.917 24.774 1.00 97.00 98 SER A C 1
ATOM 745 O O . SER A 1 98 ? -9.343 -6.600 23.749 1.00 97.00 98 SER A O 1
ATOM 747 N N . ASP A 1 99 ? -10.263 -6.101 25.733 1.00 96.75 99 ASP A N 1
ATOM 748 C CA . ASP A 1 99 ? -11.328 -7.113 25.665 1.00 96.75 99 ASP A CA 1
ATOM 749 C C . ASP A 1 99 ? -12.532 -6.679 24.812 1.00 96.75 99 ASP A C 1
ATOM 751 O O . ASP A 1 99 ? -13.452 -7.458 24.571 1.00 96.75 99 ASP A O 1
ATOM 755 N N . LYS A 1 100 ? -12.547 -5.436 24.311 1.00 95.88 100 LYS A N 1
ATOM 756 C CA . LYS A 1 100 ? -13.648 -4.927 23.483 1.00 95.88 100 LYS A CA 1
ATOM 757 C C . LYS A 1 100 ? -13.747 -5.698 22.164 1.00 95.88 100 LYS A C 1
ATOM 759 O O . LYS A 1 100 ? -12.772 -5.803 21.419 1.00 95.88 100 LYS A O 1
ATOM 764 N N . ARG A 1 101 ? -14.940 -6.206 21.852 1.00 96.50 101 ARG A N 1
ATOM 765 C CA . ARG A 1 101 ? -15.284 -6.842 20.572 1.00 96.50 101 ARG A CA 1
ATOM 766 C C . ARG A 1 101 ? -16.577 -6.205 20.058 1.00 96.50 101 ARG A C 1
ATOM 768 O O . ARG A 1 101 ? -17.642 -6.554 20.565 1.00 96.50 101 ARG A O 1
ATOM 775 N N . PRO A 1 102 ? -16.498 -5.222 19.145 1.00 96.31 102 PRO A N 1
ATOM 776 C CA . PRO A 1 102 ? -17.695 -4.564 18.647 1.00 96.31 102 PRO A CA 1
ATOM 777 C C . PRO A 1 102 ? -18.545 -5.544 17.831 1.00 96.31 102 PRO A C 1
ATOM 779 O O . PRO A 1 102 ? -18.018 -6.406 17.127 1.00 96.31 102 PRO A O 1
ATOM 782 N N . SER A 1 103 ? -19.865 -5.412 17.927 1.00 97.00 103 SER A N 1
ATOM 783 C CA . SER A 1 103 ? -20.791 -6.120 17.046 1.00 97.00 103 SER A CA 1
ATOM 784 C C . SER A 1 103 ? -20.740 -5.542 15.629 1.00 97.00 103 SER A C 1
ATOM 786 O O . SER A 1 103 ? -20.320 -4.402 15.429 1.00 97.00 103 SER A O 1
ATOM 788 N N . ALA A 1 104 ? -21.227 -6.298 14.641 1.00 96.31 104 ALA A N 1
ATOM 789 C CA . ALA A 1 104 ? -21.354 -5.806 13.267 1.00 96.31 104 ALA A CA 1
ATOM 790 C C . ALA A 1 104 ? -22.135 -4.481 13.206 1.00 96.31 104 ALA A C 1
ATOM 792 O O . ALA A 1 104 ? -21.656 -3.522 12.614 1.00 96.31 104 ALA A O 1
ATOM 793 N N . ALA A 1 105 ? -23.255 -4.384 13.930 1.00 97.62 105 ALA A N 1
ATOM 794 C CA . ALA A 1 105 ? -24.059 -3.164 13.997 1.00 97.62 105 ALA A CA 1
ATOM 795 C C . ALA A 1 105 ? -23.294 -1.967 14.596 1.00 97.62 105 ALA A C 1
ATOM 797 O O . ALA A 1 105 ? -23.476 -0.835 14.157 1.00 97.62 105 ALA A O 1
ATOM 798 N N . GLN A 1 106 ? -22.422 -2.199 15.586 1.00 97.00 106 GLN A N 1
ATOM 799 C CA . GLN A 1 106 ? -21.574 -1.139 16.147 1.00 97.00 106 GLN A CA 1
ATOM 800 C C . GLN A 1 106 ? -20.514 -0.663 15.150 1.00 97.00 106 GLN A C 1
ATOM 802 O O . GLN A 1 106 ? -20.208 0.524 15.122 1.00 97.00 106 GLN A O 1
ATOM 807 N N . ILE A 1 107 ? -19.964 -1.570 14.339 1.00 96.12 107 ILE A N 1
ATOM 808 C CA . ILE A 1 107 ? -19.004 -1.225 13.283 1.00 96.12 107 ILE A CA 1
ATOM 809 C C . ILE A 1 107 ? -19.713 -0.450 12.171 1.00 96.12 107 ILE A C 1
ATOM 811 O O . ILE A 1 107 ? -19.267 0.626 11.793 1.00 96.12 107 ILE A O 1
ATOM 815 N N . GLU A 1 108 ? -20.837 -0.962 11.674 1.00 96.38 108 GLU A N 1
ATOM 816 C CA . GLU A 1 108 ? -21.625 -0.326 10.614 1.00 96.38 108 GLU A CA 1
ATOM 817 C C . GLU A 1 108 ? -22.056 1.095 10.982 1.00 96.38 108 GLU A C 1
ATOM 819 O O . GLU A 1 108 ? -22.013 1.980 10.130 1.00 96.38 108 GLU A O 1
ATOM 824 N N . ALA A 1 109 ? -22.396 1.335 12.252 1.00 97.12 109 ALA A N 1
ATOM 825 C CA . ALA A 1 109 ? -22.784 2.655 12.739 1.00 97.12 109 ALA A CA 1
ATOM 826 C C . ALA A 1 109 ? -21.670 3.714 12.631 1.00 97.12 109 ALA A C 1
ATOM 828 O O . ALA A 1 109 ? -21.996 4.892 12.528 1.00 97.12 109 ALA A O 1
ATOM 829 N N . ILE A 1 110 ? -20.389 3.316 12.644 1.00 96.31 110 ILE A N 1
ATOM 830 C CA . ILE A 1 110 ? -19.244 4.245 12.578 1.00 96.31 110 ILE A CA 1
ATOM 831 C C . ILE A 1 110 ? -18.614 4.351 11.185 1.00 96.31 110 ILE A C 1
ATOM 833 O O . ILE A 1 110 ? -17.849 5.276 10.939 1.00 96.31 110 ILE A O 1
ATOM 837 N N . LEU A 1 111 ? -18.906 3.436 10.250 1.00 95.75 111 LEU A N 1
ATOM 838 C CA . LEU A 1 111 ? -18.333 3.488 8.894 1.00 95.75 111 LEU A CA 1
ATOM 839 C C . LEU A 1 111 ? -18.572 4.820 8.151 1.00 95.75 111 LEU A C 1
ATOM 841 O O . LEU A 1 111 ? -17.664 5.237 7.423 1.00 95.75 111 LEU A O 1
ATOM 845 N N . PRO A 1 112 ? -19.726 5.509 8.303 1.00 96.38 112 PRO A N 1
ATOM 846 C CA . PRO A 1 112 ? -19.945 6.804 7.661 1.00 96.38 112 PRO A CA 1
ATOM 847 C C . PRO A 1 112 ? -18.909 7.868 8.041 1.00 96.38 112 PRO A C 1
ATOM 849 O O . PRO A 1 112 ? -18.559 8.677 7.187 1.00 96.38 112 PRO A O 1
ATOM 852 N N . ASP A 1 113 ? -18.358 7.821 9.259 1.00 96.06 113 ASP A N 1
ATOM 853 C CA . ASP A 1 113 ? -17.348 8.779 9.739 1.00 96.06 113 ASP A CA 1
ATOM 854 C C . ASP A 1 113 ? -16.018 8.666 8.973 1.00 96.06 113 ASP A C 1
ATOM 856 O O . ASP A 1 113 ? -15.199 9.584 8.986 1.00 96.06 113 ASP A O 1
ATOM 860 N N . PHE A 1 114 ? -15.806 7.541 8.285 1.00 95.94 114 PHE A N 1
ATOM 861 C CA . PHE A 1 114 ? -14.623 7.269 7.473 1.00 95.94 114 PHE A CA 1
ATOM 862 C C . PHE A 1 114 ? -14.882 7.419 5.970 1.00 95.94 114 PHE A C 1
ATOM 864 O O . PHE A 1 114 ? -13.988 7.135 5.185 1.00 95.94 114 PHE A O 1
ATOM 871 N N . THR A 1 115 ? -16.081 7.817 5.536 1.00 96.62 115 THR A N 1
ATOM 872 C CA . THR A 1 115 ? -16.413 7.968 4.107 1.00 96.62 115 THR A CA 1
ATOM 873 C C . THR A 1 115 ? -16.349 9.441 3.690 1.00 96.62 115 THR A C 1
ATOM 875 O O . THR A 1 115 ? -16.793 10.321 4.422 1.00 96.62 115 THR A O 1
ATOM 878 N N . GLY A 1 116 ? -15.822 9.722 2.497 1.00 97.38 116 GLY A N 1
ATOM 879 C CA . GLY A 1 116 ? -15.571 11.076 1.996 1.00 97.38 116 GLY A CA 1
ATOM 880 C C . GLY A 1 116 ? -14.150 11.562 2.286 1.00 97.38 116 GLY A C 1
ATOM 881 O O . GLY A 1 116 ? -13.220 10.762 2.399 1.00 97.38 116 GLY A O 1
ATOM 882 N N . ILE A 1 117 ? -13.972 12.884 2.367 1.00 97.50 117 ILE A N 1
ATOM 883 C CA . ILE A 1 117 ? -12.666 13.499 2.629 1.00 97.50 117 ILE A CA 1
ATOM 884 C C . ILE A 1 117 ? -12.394 13.490 4.134 1.00 97.50 117 ILE A C 1
ATOM 886 O O . ILE A 1 117 ? -13.081 14.175 4.892 1.00 97.50 117 ILE A O 1
ATOM 890 N N . ILE A 1 118 ? -11.360 12.762 4.552 1.00 96.31 118 ILE A N 1
ATOM 891 C CA . ILE A 1 118 ? -10.930 12.666 5.951 1.00 96.31 118 ILE A CA 1
ATOM 892 C C . ILE A 1 118 ? -9.448 13.009 6.103 1.00 96.31 118 ILE A C 1
ATOM 894 O O . ILE A 1 118 ? -8.654 12.849 5.176 1.00 96.31 118 ILE A O 1
ATOM 898 N N . SER A 1 119 ? -9.068 13.461 7.298 1.00 96.31 119 SER A N 1
ATOM 899 C CA . SER A 1 119 ? -7.668 13.683 7.663 1.00 96.31 119 SER A CA 1
ATOM 900 C C . SER A 1 119 ? -7.076 12.406 8.254 1.00 96.31 119 SER A C 1
ATOM 902 O O . SER A 1 119 ? -7.607 11.865 9.224 1.00 96.31 119 SER A O 1
ATOM 904 N N . GLN A 1 120 ? -5.982 11.917 7.673 1.00 94.19 120 GLN A N 1
ATOM 905 C CA . GLN A 1 120 ? -5.287 10.710 8.110 1.00 94.19 120 GLN A CA 1
ATOM 906 C C . GLN A 1 120 ? -3.812 11.012 8.366 1.00 94.19 120 GLN A C 1
ATOM 908 O O . GLN A 1 120 ? -3.110 11.515 7.487 1.00 94.19 120 GLN A O 1
ATOM 913 N N . VAL A 1 121 ? -3.329 10.641 9.552 1.00 92.19 121 VAL A N 1
ATOM 914 C CA . VAL A 1 121 ? -1.894 10.544 9.832 1.00 92.19 121 VAL A CA 1
ATOM 915 C C . VAL A 1 121 ? -1.402 9.210 9.269 1.00 92.19 121 VAL A C 1
ATOM 917 O O . VAL A 1 121 ? -1.930 8.168 9.657 1.00 92.19 121 VAL A O 1
ATOM 920 N N . PRO A 1 122 ? -0.447 9.204 8.328 1.00 87.88 122 PRO A N 1
ATOM 921 C CA . PRO A 1 122 ? 0.104 7.956 7.820 1.00 87.88 122 PRO A CA 1
ATOM 922 C C . PRO A 1 122 ? 0.882 7.194 8.908 1.00 87.88 122 PRO A C 1
ATOM 924 O O . PRO A 1 122 ? 1.452 7.831 9.796 1.00 87.88 122 PRO A O 1
ATOM 927 N N . PRO A 1 123 ? 0.984 5.856 8.815 1.00 85.81 123 PRO A N 1
ATOM 928 C CA . PRO A 1 123 ? 1.781 5.079 9.756 1.00 85.81 123 PRO A CA 1
ATOM 929 C C . PRO A 1 123 ? 3.273 5.415 9.629 1.00 85.81 123 PRO A C 1
ATOM 931 O O . PRO A 1 123 ? 3.772 5.714 8.533 1.00 85.81 123 PRO A O 1
ATOM 934 N N . LYS A 1 124 ? 4.008 5.316 10.748 1.00 84.31 124 LYS A N 1
ATOM 935 C CA . LYS A 1 124 ? 5.473 5.500 10.776 1.00 84.31 124 LYS A CA 1
ATOM 936 C C . LYS A 1 124 ? 6.174 4.502 9.847 1.00 84.31 124 LYS A C 1
ATOM 938 O O . LYS A 1 124 ? 7.078 4.876 9.104 1.00 84.31 124 LYS A O 1
ATOM 943 N N . PHE A 1 125 ? 5.689 3.263 9.798 1.00 81.69 125 PHE A N 1
ATOM 944 C CA . PHE A 1 125 ? 6.152 2.233 8.869 1.00 81.69 125 PHE A CA 1
ATOM 945 C C . PHE A 1 125 ? 5.539 2.412 7.471 1.00 81.69 125 PHE A C 1
ATOM 947 O O . PHE A 1 125 ? 4.755 1.595 7.004 1.00 81.69 125 PHE A O 1
ATOM 954 N N . SER A 1 126 ? 5.899 3.493 6.773 1.00 81.12 126 SER A N 1
ATOM 955 C CA . SER A 1 126 ? 5.402 3.775 5.419 1.00 81.12 126 SER A CA 1
ATOM 956 C C . SER A 1 126 ? 6.502 4.175 4.435 1.00 81.12 126 SER A C 1
ATOM 958 O O . SER A 1 126 ? 7.603 4.591 4.793 1.00 81.12 126 SER A O 1
ATOM 960 N N . ALA A 1 127 ? 6.195 4.080 3.138 1.00 78.62 127 ALA A N 1
ATOM 961 C CA . ALA A 1 127 ? 7.103 4.496 2.066 1.00 78.62 127 ALA A CA 1
ATOM 962 C C . ALA A 1 127 ? 7.182 6.028 1.872 1.00 78.62 127 ALA A C 1
ATOM 964 O O . ALA A 1 127 ? 7.836 6.491 0.929 1.00 78.62 127 ALA A O 1
ATOM 965 N N . ILE A 1 128 ? 6.495 6.807 2.714 1.00 80.75 128 ILE A N 1
ATOM 966 C CA . ILE A 1 128 ? 6.493 8.272 2.669 1.00 80.75 128 ILE A CA 1
ATOM 967 C C . ILE A 1 128 ? 7.890 8.786 2.985 1.00 80.75 128 ILE A C 1
ATOM 969 O O . ILE A 1 128 ? 8.607 8.196 3.788 1.00 80.75 128 ILE A O 1
ATOM 973 N N . LYS A 1 129 ? 8.284 9.879 2.329 1.00 76.88 129 LYS A N 1
ATOM 974 C CA . LYS A 1 129 ? 9.563 10.523 2.600 1.00 76.88 129 LYS A CA 1
ATOM 975 C C . LYS A 1 129 ? 9.411 11.709 3.544 1.00 76.88 129 LYS A C 1
ATOM 977 O O . LYS A 1 129 ? 8.607 12.594 3.265 1.00 76.88 129 LYS A O 1
ATOM 982 N N . VAL A 1 130 ? 10.244 11.752 4.576 1.00 76.88 130 VAL A N 1
ATOM 983 C CA . VAL A 1 130 ? 10.417 12.869 5.508 1.00 76.88 130 VAL A CA 1
ATOM 984 C C . VAL A 1 130 ? 11.846 13.379 5.336 1.00 76.88 130 VAL A C 1
ATOM 986 O O . VAL A 1 130 ? 12.787 12.597 5.343 1.00 76.88 130 VAL A O 1
ATOM 989 N N . ALA A 1 131 ? 12.014 14.675 5.055 1.00 76.81 131 ALA A N 1
ATOM 990 C CA . ALA A 1 131 ? 13.327 15.299 4.818 1.00 76.81 131 ALA A CA 1
ATOM 991 C C . ALA A 1 131 ? 14.239 14.590 3.775 1.00 76.81 131 ALA A C 1
ATOM 993 O O . ALA A 1 131 ? 15.449 14.784 3.761 1.00 76.81 131 ALA A O 1
ATOM 994 N N . GLY A 1 132 ? 13.661 13.807 2.854 1.00 80.25 132 GLY A N 1
ATOM 995 C CA . GLY A 1 132 ? 14.387 13.074 1.805 1.00 80.25 132 GLY A CA 1
ATOM 996 C C . GLY A 1 132 ? 14.606 11.582 2.085 1.00 80.25 132 GLY A C 1
ATOM 997 O O . GLY A 1 132 ? 14.835 10.824 1.131 1.00 80.25 132 GLY A O 1
ATOM 998 N N . GLU A 1 133 ? 14.430 11.156 3.334 1.00 78.25 133 GLU A N 1
ATOM 999 C CA . GLU A 1 133 ? 14.552 9.779 3.820 1.00 78.25 133 GLU A CA 1
ATOM 1000 C C . GLU A 1 133 ? 13.181 9.115 3.985 1.00 78.25 133 GLU A C 1
ATOM 1002 O O . GLU A 1 133 ? 12.174 9.808 4.081 1.00 78.25 133 GLU A O 1
ATOM 1007 N N . ARG A 1 134 ? 13.086 7.781 3.922 1.00 80.94 134 ARG A N 1
ATOM 1008 C CA . ARG A 1 134 ? 11.796 7.085 4.060 1.00 80.94 134 ARG A CA 1
ATOM 1009 C C . ARG A 1 134 ? 11.443 6.914 5.532 1.00 80.94 134 ARG A C 1
ATOM 1011 O O . ARG A 1 134 ? 12.259 6.416 6.293 1.00 80.94 134 ARG A O 1
ATOM 1018 N N . ALA A 1 135 ? 10.190 7.196 5.879 1.00 82.00 135 ALA A N 1
ATOM 1019 C CA . ALA A 1 135 ? 9.644 7.013 7.221 1.00 82.00 135 ALA A CA 1
ATOM 1020 C C . ALA A 1 135 ? 9.869 5.585 7.749 1.00 82.00 135 ALA A C 1
ATOM 1022 O O . ALA A 1 135 ? 10.254 5.408 8.896 1.00 82.00 135 ALA A O 1
ATOM 1023 N N . TYR A 1 136 ? 9.721 4.572 6.888 1.00 78.69 136 TYR A N 1
ATOM 1024 C CA . TYR A 1 136 ? 10.033 3.182 7.227 1.00 78.69 136 TYR A CA 1
ATOM 1025 C C . TYR A 1 136 ? 11.483 2.954 7.684 1.00 78.69 136 TYR A C 1
ATOM 1027 O O . TYR A 1 136 ? 11.706 2.190 8.620 1.00 78.69 136 TYR A O 1
ATOM 1035 N N . ASP A 1 137 ? 12.454 3.581 7.012 1.00 78.94 137 ASP A N 1
ATOM 1036 C CA . ASP A 1 137 ? 13.876 3.415 7.329 1.00 78.94 137 ASP A CA 1
ATOM 1037 C C . ASP A 1 137 ? 14.171 4.101 8.682 1.00 78.94 137 ASP A C 1
ATOM 1039 O O . ASP A 1 137 ? 14.650 3.448 9.606 1.00 78.94 137 ASP A O 1
ATOM 1043 N N . MET A 1 138 ? 13.691 5.338 8.866 1.00 81.12 138 MET A N 1
ATOM 1044 C CA . MET A 1 138 ? 13.791 6.090 10.131 1.00 81.12 138 MET A CA 1
ATOM 1045 C C . MET A 1 138 ? 13.128 5.365 11.316 1.00 81.12 138 MET A C 1
ATOM 1047 O O . MET A 1 138 ? 13.675 5.308 12.416 1.00 81.12 138 MET A O 1
ATOM 1051 N N . ALA A 1 139 ? 11.942 4.779 11.107 1.00 82.62 139 ALA A N 1
ATOM 1052 C CA . ALA A 1 139 ? 11.211 4.053 12.146 1.00 82.62 139 ALA A CA 1
ATOM 1053 C C . ALA A 1 139 ? 11.959 2.792 12.602 1.00 82.62 139 ALA A C 1
ATOM 1055 O O . ALA A 1 139 ? 11.927 2.447 13.782 1.00 82.62 139 ALA A O 1
ATOM 1056 N N . ARG A 1 140 ? 12.657 2.113 11.682 1.00 79.25 140 ARG A N 1
ATOM 1057 C CA . ARG A 1 140 ? 13.509 0.963 12.010 1.00 79.25 140 ARG A CA 1
ATOM 1058 C C . ARG A 1 140 ? 14.775 1.346 12.757 1.00 79.25 140 ARG A C 1
ATOM 1060 O O . ARG A 1 140 ? 15.206 0.578 13.613 1.00 79.25 140 ARG A O 1
ATOM 1067 N N . ASP A 1 141 ? 15.325 2.513 12.453 1.00 83.69 141 ASP A N 1
ATOM 1068 C CA . ASP A 1 141 ? 16.499 3.051 13.137 1.00 83.69 141 ASP A CA 1
ATOM 1069 C C . ASP A 1 141 ? 16.147 3.652 14.514 1.00 83.69 141 ASP A C 1
ATOM 1071 O O . ASP A 1 141 ? 17.029 4.056 15.272 1.00 83.69 141 ASP A O 1
ATOM 1075 N N . GLY A 1 142 ? 14.859 3.632 14.886 1.00 79.81 142 GLY A N 1
ATOM 1076 C CA . GLY A 1 142 ? 14.363 4.078 16.186 1.00 79.81 142 GLY A CA 1
ATOM 1077 C C . GLY A 1 142 ? 14.309 5.598 16.322 1.00 79.81 142 GLY A C 1
ATOM 1078 O O . GLY A 1 142 ? 14.268 6.108 17.442 1.00 79.81 142 GLY A O 1
ATOM 1079 N N . GLU A 1 143 ? 14.325 6.324 15.204 1.00 81.94 143 GLU A N 1
ATOM 1080 C CA . GLU A 1 143 ? 14.259 7.779 15.211 1.00 81.94 143 GLU A CA 1
ATOM 1081 C C . GLU A 1 143 ? 12.875 8.276 15.633 1.00 81.94 143 GLU A C 1
ATOM 1083 O O . GLU A 1 143 ? 11.835 7.726 15.248 1.00 81.94 143 GLU A O 1
ATOM 1088 N N . ASP A 1 144 ? 12.853 9.366 16.401 1.00 78.38 144 ASP A N 1
ATOM 1089 C CA . ASP A 1 144 ? 11.607 10.035 16.744 1.00 78.38 144 ASP A CA 1
ATOM 1090 C C . ASP A 1 144 ? 11.276 11.104 15.701 1.00 78.38 144 ASP A C 1
ATOM 1092 O O . ASP A 1 144 ? 11.958 12.122 15.573 1.00 78.38 144 ASP A O 1
ATOM 1096 N N . PHE A 1 145 ? 10.219 10.854 14.934 1.00 83.25 145 PHE A N 1
ATOM 1097 C CA . PHE A 1 145 ? 9.678 11.786 13.958 1.00 83.25 145 PHE A CA 1
ATOM 1098 C C . PHE A 1 145 ? 8.151 11.738 13.959 1.00 83.25 145 PHE A C 1
ATOM 1100 O O . PHE A 1 145 ? 7.525 10.723 14.292 1.00 83.25 145 PHE A O 1
ATOM 1107 N N . THR A 1 146 ? 7.550 12.851 13.551 1.00 82.44 146 THR A N 1
ATOM 1108 C CA . THR A 1 146 ? 6.104 13.008 13.401 1.00 82.44 146 THR A CA 1
ATOM 1109 C C . THR A 1 146 ? 5.736 13.106 11.928 1.00 82.44 146 THR A C 1
A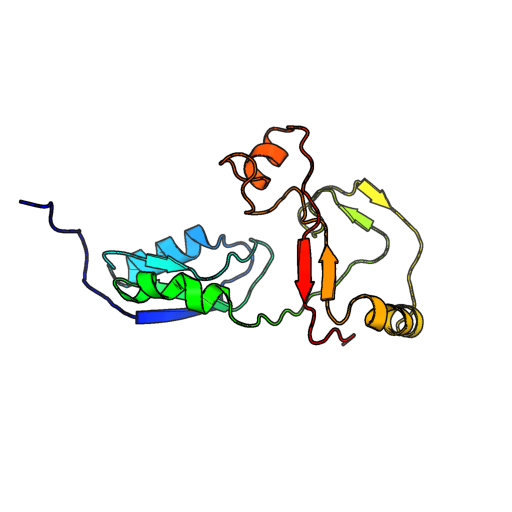TOM 1111 O O . THR A 1 146 ? 6.444 13.717 11.127 1.00 82.44 146 THR A O 1
ATOM 1114 N N . LEU A 1 147 ? 4.613 12.492 11.564 1.00 86.31 147 LEU A N 1
ATOM 1115 C CA . LEU A 1 147 ? 4.034 12.615 10.234 1.00 86.31 147 LEU A CA 1
ATOM 1116 C C . LEU A 1 147 ? 2.853 13.575 10.301 1.00 86.31 147 LEU A C 1
ATOM 1118 O O . LEU A 1 147 ? 1.956 13.405 11.126 1.00 86.31 147 LEU A O 1
ATOM 1122 N N . GLU A 1 148 ? 2.859 14.574 9.424 1.00 88.94 148 GLU A N 1
ATOM 1123 C CA . GLU A 1 148 ? 1.736 15.497 9.310 1.00 88.94 148 GLU A CA 1
ATOM 1124 C C . GLU A 1 148 ? 0.506 14.775 8.736 1.00 88.94 148 GLU A C 1
ATOM 1126 O O . GLU A 1 148 ? 0.643 13.962 7.808 1.00 88.94 148 GLU A O 1
ATOM 1131 N N . PRO A 1 149 ? -0.702 15.067 9.251 1.00 92.38 149 PRO A N 1
ATOM 1132 C CA . PRO A 1 149 ? -1.929 14.565 8.661 1.00 92.38 149 PRO A CA 1
ATOM 1133 C C . PRO A 1 149 ? -2.072 15.016 7.206 1.00 92.38 149 PRO A C 1
ATOM 1135 O O . PRO A 1 149 ? -1.723 16.139 6.836 1.00 92.38 149 PRO A O 1
ATOM 1138 N N . ARG A 1 150 ? -2.651 14.151 6.377 1.00 92.62 150 ARG A N 1
ATOM 1139 C CA . ARG A 1 150 ? -3.009 14.464 4.993 1.00 92.62 150 ARG A CA 1
ATOM 1140 C C . ARG A 1 150 ? -4.468 14.139 4.735 1.00 92.62 150 ARG A C 1
ATOM 1142 O O . ARG A 1 150 ? -5.003 13.179 5.288 1.00 92.62 150 ARG A O 1
ATOM 1149 N N . ASN A 1 151 ? -5.080 14.900 3.839 1.00 95.44 151 ASN A N 1
ATOM 1150 C CA . ASN A 1 151 ? -6.421 14.586 3.373 1.00 95.44 151 ASN A CA 1
ATOM 1151 C C . ASN A 1 151 ? -6.371 13.375 2.439 1.00 95.44 151 ASN A C 1
ATOM 1153 O O . ASN A 1 151 ? -5.552 13.323 1.518 1.00 95.44 151 ASN A O 1
ATOM 1157 N N . ILE A 1 152 ? -7.258 12.421 2.685 1.00 95.12 152 ILE A N 1
ATOM 1158 C CA . ILE A 1 152 ? -7.546 11.295 1.801 1.00 95.12 152 ILE A CA 1
ATOM 1159 C C . ILE A 1 152 ? -9.042 11.271 1.505 1.00 95.12 152 ILE A C 1
ATOM 1161 O O . ILE A 1 152 ? -9.835 11.787 2.289 1.00 95.12 152 ILE A O 1
ATOM 1165 N N . GLU A 1 153 ? -9.417 10.664 0.388 1.00 96.62 153 GLU A N 1
ATOM 1166 C CA . GLU A 1 153 ? -10.811 10.457 0.010 1.00 96.62 153 GLU A CA 1
ATOM 1167 C C . GLU A 1 153 ? -11.125 8.961 0.029 1.00 96.62 153 GLU A C 1
ATOM 1169 O O . GLU A 1 153 ? -10.385 8.152 -0.538 1.00 96.62 153 GLU A O 1
ATOM 1174 N N . ILE A 1 154 ? -12.200 8.593 0.723 1.00 97.44 154 ILE A N 1
ATOM 1175 C CA . ILE A 1 154 ? -12.714 7.226 0.785 1.00 97.44 154 ILE A CA 1
ATOM 1176 C C . ILE A 1 154 ? -14.088 7.207 0.119 1.00 97.44 154 ILE A C 1
ATOM 1178 O O . ILE A 1 154 ? -15.078 7.621 0.718 1.00 97.44 154 ILE A O 1
ATOM 1182 N N . ASP A 1 155 ? -14.146 6.692 -1.111 1.00 96.94 155 ASP A N 1
ATOM 1183 C CA . ASP A 1 155 ? -15.387 6.624 -1.900 1.00 96.94 155 ASP A CA 1
ATOM 1184 C C . ASP A 1 155 ? -16.445 5.717 -1.254 1.00 96.94 155 ASP A C 1
ATOM 1186 O O . ASP A 1 155 ? -17.640 6.013 -1.260 1.00 96.94 155 ASP A O 1
ATOM 1190 N N . ALA A 1 156 ? -16.013 4.567 -0.731 1.00 96.50 156 ALA A N 1
ATOM 1191 C CA . ALA A 1 156 ? -16.889 3.594 -0.095 1.00 96.50 156 ALA A CA 1
ATOM 1192 C C . ALA A 1 156 ? -16.121 2.699 0.881 1.00 96.50 156 ALA A C 1
ATOM 1194 O O . ALA A 1 156 ? -15.075 2.144 0.542 1.00 96.50 156 ALA A O 1
ATOM 1195 N N . LEU A 1 157 ? -16.711 2.471 2.054 1.00 96.88 157 LEU A N 1
ATOM 1196 C CA . LEU A 1 157 ? -16.241 1.517 3.052 1.00 96.88 157 LEU A CA 1
ATOM 1197 C C . LEU A 1 157 ? -17.411 0.627 3.479 1.00 96.88 157 LEU A C 1
ATOM 1199 O O . LEU A 1 157 ? -18.482 1.124 3.822 1.00 96.88 157 LEU A O 1
ATOM 1203 N N . ARG A 1 158 ? -17.243 -0.697 3.396 1.00 95.25 158 ARG A N 1
ATOM 1204 C CA . ARG A 1 158 ? -18.321 -1.669 3.635 1.00 95.25 158 ARG A CA 1
ATOM 1205 C C . ARG A 1 158 ? -17.819 -2.826 4.484 1.00 95.25 158 ARG A C 1
ATOM 1207 O O . ARG A 1 158 ? -16.741 -3.352 4.216 1.00 95.25 158 ARG A O 1
ATOM 1214 N N . LEU A 1 159 ? -18.627 -3.236 5.456 1.00 95.75 159 LEU A N 1
ATOM 1215 C CA . LEU A 1 159 ? -18.451 -4.504 6.155 1.00 95.75 159 LEU A CA 1
ATOM 1216 C C . LEU A 1 159 ? -18.946 -5.643 5.245 1.00 95.75 159 LEU A C 1
ATOM 1218 O O . LEU A 1 159 ? -19.984 -5.500 4.596 1.00 95.75 159 LEU A O 1
ATOM 1222 N N . THR A 1 160 ? -18.186 -6.735 5.157 1.00 90.44 160 THR A N 1
ATOM 1223 C CA . THR A 1 160 ? -18.489 -7.908 4.314 1.00 90.44 160 THR A CA 1
ATOM 1224 C C . THR A 1 160 ? -18.354 -9.197 5.090 1.00 90.44 160 THR A C 1
ATOM 1226 O O . THR A 1 160 ? -17.412 -9.250 5.913 1.00 90.44 160 THR A O 1
#

Foldseek 3Di:
DPDDQWFDQDWDKDFDFADAQDWLVNVQVVVCVVRSASDKDWQDTDDNRDTGTIIMTTHPSVVCSVVSNPDDDDDDDDDDPFFAFLQRDPVGDTPGGDPDDDDPVRVVVCQVVVAAKDWDFDRLCDQDDDPRHGSNVCVVVVHDDGGGIDIDHHHDDDDD

Secondary structure (DSSP, 8-state):
-PPPPSSB---EEEEEEEPTT--HHHHHHHHHHHTTBS-EEESS---TT--EEEEEEEGGGGGGHHHHHTS---------TTEEETTSSTTSPEEEE------HHHHHHHGGGGSEEEEEPPPSSSS-EETTEEHHHHHHTT----PPPEEEEES-----

Radius of gyration: 19.14 Å; chains: 1; bounding box: 53×28×53 Å

pLDDT: mean 92.04, std 8.05, range [46.44, 98.5]

Sequence (160 aa):
MARRRRGRPVHGWLALDKPVGMTSTRAVGIVRRLFDAQKAGHAGTLDPLASGLLPIALGEATKTVSFAMDGIKVYRFTVRWGVETDTDDGEGNEVKISDKRPSAAQIEAILPDFTGIISQVPPKFSAIKVAGERAYDMARDGEDFTLEPRNIEIDALRLT